Protein AF-A0A830HYT1-F1 (afdb_monomer)

Mean predicted aligned error: 11.26 Å

Structure (mmCIF, N/CA/C/O backbone):
data_AF-A0A830HYT1-F1
#
_entry.id   AF-A0A830HYT1-F1
#
loop_
_atom_site.group_PDB
_atom_site.id
_atom_site.type_symbol
_atom_site.label_atom_id
_atom_site.label_alt_id
_atom_site.label_comp_id
_atom_site.label_asym_id
_atom_site.label_entity_id
_atom_site.label_seq_id
_atom_site.pdbx_PDB_ins_code
_atom_site.Cartn_x
_atom_site.Cartn_y
_atom_site.Cartn_z
_atom_site.occupancy
_atom_site.B_iso_or_equiv
_atom_site.auth_seq_id
_atom_site.auth_comp_id
_atom_site.auth_asym_id
_atom_site.auth_atom_id
_atom_site.pdbx_PDB_model_num
ATOM 1 N N . MET A 1 1 ? 43.749 12.664 -31.677 1.00 35.75 1 MET A N 1
ATOM 2 C CA . MET A 1 1 ? 43.722 11.729 -32.821 1.00 35.75 1 MET A CA 1
ATOM 3 C C . MET A 1 1 ? 43.848 10.322 -32.248 1.00 35.75 1 MET A C 1
ATOM 5 O O . MET A 1 1 ? 44.956 9.866 -32.012 1.00 35.75 1 MET A O 1
ATOM 9 N N . LEU A 1 2 ? 42.722 9.708 -31.866 1.00 37.28 2 LEU A N 1
ATOM 10 C CA . LEU A 1 2 ? 42.690 8.354 -31.303 1.00 37.28 2 LEU A CA 1
ATOM 11 C C . LEU A 1 2 ? 42.545 7.379 -32.476 1.00 37.28 2 LEU A C 1
ATOM 13 O O . LEU A 1 2 ? 41.554 7.442 -33.201 1.00 37.28 2 LEU A O 1
ATOM 17 N N . MET A 1 3 ? 43.558 6.545 -32.701 1.00 34.53 3 MET A N 1
ATOM 18 C CA . MET A 1 3 ? 43.544 5.535 -33.756 1.00 34.53 3 MET A CA 1
ATOM 19 C C . MET A 1 3 ? 42.479 4.479 -33.446 1.00 34.53 3 MET A C 1
ATOM 21 O O . MET A 1 3 ? 42.535 3.814 -32.413 1.00 34.53 3 MET A O 1
ATOM 25 N N . MET A 1 4 ? 41.513 4.335 -34.354 1.00 43.59 4 MET A N 1
ATOM 26 C CA . MET A 1 4 ? 40.612 3.191 -34.390 1.00 43.59 4 MET A CA 1
ATOM 27 C C . MET A 1 4 ? 41.414 1.936 -34.736 1.00 43.59 4 MET A C 1
ATOM 29 O O . MET A 1 4 ? 41.868 1.776 -35.866 1.00 43.59 4 MET A O 1
ATOM 33 N N . LEU A 1 5 ? 41.568 1.036 -33.767 1.00 41.16 5 LEU A N 1
ATOM 34 C CA . LEU A 1 5 ? 41.892 -0.361 -34.029 1.00 41.16 5 LEU A CA 1
ATOM 35 C C . LEU A 1 5 ? 40.596 -1.062 -34.445 1.00 41.16 5 LEU A C 1
ATOM 37 O O . LEU A 1 5 ? 39.802 -1.487 -33.607 1.00 41.16 5 LEU A O 1
ATOM 41 N N . SER A 1 6 ? 40.373 -1.155 -35.755 1.00 49.06 6 SER A N 1
ATOM 42 C CA . SER A 1 6 ? 39.411 -2.087 -36.333 1.00 49.06 6 SER A CA 1
ATOM 43 C C . SER A 1 6 ? 39.931 -3.509 -36.123 1.00 49.06 6 SER A C 1
ATOM 45 O O . SER A 1 6 ? 40.672 -4.046 -36.947 1.00 49.06 6 SER A O 1
ATOM 47 N N . ALA A 1 7 ? 39.573 -4.119 -34.996 1.00 43.84 7 ALA A N 1
ATOM 48 C CA . ALA A 1 7 ? 39.624 -5.564 -34.864 1.00 43.84 7 ALA A CA 1
ATOM 49 C C . ALA A 1 7 ? 38.450 -6.134 -35.671 1.00 43.84 7 ALA A C 1
ATOM 51 O O . ALA A 1 7 ? 37.356 -6.340 -35.148 1.00 43.84 7 ALA A O 1
ATOM 52 N N . SER A 1 8 ? 38.671 -6.331 -36.971 1.00 44.59 8 SER A N 1
ATOM 53 C CA . SER A 1 8 ? 37.822 -7.163 -37.819 1.00 44.59 8 SER A CA 1
ATOM 54 C C . SER A 1 8 ? 37.992 -8.606 -37.348 1.00 44.59 8 SER A C 1
ATOM 56 O O . SER A 1 8 ? 38.795 -9.365 -37.882 1.00 44.59 8 SER A O 1
ATOM 58 N N . ALA A 1 9 ? 37.309 -8.973 -36.266 1.00 49.38 9 ALA A N 1
ATOM 59 C CA . ALA A 1 9 ? 37.061 -10.373 -35.993 1.00 49.38 9 ALA A CA 1
ATOM 60 C C . ALA A 1 9 ? 36.114 -10.842 -37.101 1.00 49.38 9 ALA A C 1
ATOM 62 O O . ALA A 1 9 ? 34.933 -10.496 -37.085 1.00 49.38 9 ALA A O 1
ATOM 63 N N . ASP A 1 10 ? 36.645 -11.570 -38.084 1.00 45.75 10 ASP A N 1
ATOM 64 C CA . ASP A 1 10 ? 35.859 -12.344 -39.044 1.00 45.75 10 ASP A CA 1
ATOM 65 C C . ASP A 1 10 ? 35.107 -13.438 -38.275 1.00 45.75 10 ASP A C 1
ATOM 67 O O . ASP A 1 10 ? 35.489 -14.609 -38.233 1.00 45.75 10 ASP A O 1
ATOM 71 N N . ILE A 1 11 ? 34.038 -13.036 -37.590 1.00 52.41 11 ILE A N 1
ATOM 72 C CA . ILE A 1 11 ? 33.073 -13.958 -37.027 1.00 52.41 11 ILE A CA 1
ATOM 73 C C . ILE A 1 11 ? 32.259 -14.447 -38.221 1.00 52.41 11 ILE A C 1
ATOM 75 O O . ILE A 1 11 ? 31.317 -13.790 -38.662 1.00 52.41 11 ILE A O 1
ATOM 79 N N . ASN A 1 12 ? 32.648 -15.598 -38.767 1.00 52.31 12 ASN A N 1
ATOM 80 C CA . ASN A 1 12 ? 31.855 -16.337 -39.742 1.00 52.31 12 ASN A CA 1
ATOM 81 C C . ASN A 1 12 ? 30.632 -16.940 -39.023 1.00 52.31 12 ASN A C 1
ATOM 83 O O . ASN A 1 12 ? 30.578 -18.129 -38.711 1.00 52.31 12 ASN A O 1
ATOM 87 N N . LEU A 1 13 ? 29.705 -16.057 -38.649 1.00 51.91 13 LEU A N 1
ATOM 88 C CA . LEU A 1 13 ? 28.421 -16.355 -38.034 1.00 51.91 13 LEU A CA 1
ATOM 89 C C . LEU A 1 13 ? 27.520 -16.938 -39.120 1.00 51.91 13 LEU A C 1
ATOM 91 O O . LEU A 1 13 ? 27.208 -16.268 -40.107 1.00 51.91 13 LEU A O 1
ATOM 95 N N . LYS A 1 14 ? 27.094 -18.191 -38.949 1.00 55.50 14 LYS A N 1
ATOM 96 C CA . LYS A 1 14 ? 26.102 -18.780 -39.844 1.00 55.50 14 LYS A CA 1
ATOM 97 C C . LYS A 1 14 ? 24.810 -17.948 -39.772 1.00 55.50 14 LYS A C 1
ATOM 99 O O . LYS A 1 14 ? 24.507 -17.365 -38.723 1.00 55.50 14 LYS A O 1
ATOM 104 N N . PRO A 1 15 ? 24.037 -17.848 -40.865 1.00 57.44 15 PRO A N 1
ATOM 105 C CA . PRO A 1 15 ? 22.807 -17.057 -40.880 1.00 57.44 15 PRO A CA 1
ATOM 106 C C . PRO A 1 15 ? 21.824 -17.485 -39.775 1.00 57.44 15 PRO A C 1
ATOM 108 O O . PRO A 1 15 ? 21.183 -16.616 -39.183 1.00 57.44 15 PRO A O 1
ATOM 111 N N . GLU A 1 16 ? 21.782 -18.777 -39.418 1.00 58.03 16 GLU A N 1
ATOM 112 C CA . GLU A 1 16 ? 21.009 -19.295 -38.278 1.00 58.03 16 GLU A CA 1
ATOM 113 C C . GLU A 1 16 ? 21.414 -18.705 -36.909 1.00 58.03 16 GLU A C 1
ATOM 115 O O . GLU A 1 16 ? 20.549 -18.338 -36.110 1.00 58.03 16 GLU A O 1
ATOM 120 N N . ASP A 1 17 ? 22.711 -18.527 -36.654 1.00 58.16 17 ASP A N 1
ATOM 121 C CA . ASP A 1 17 ? 23.230 -17.973 -35.398 1.00 58.16 17 ASP A CA 1
ATOM 122 C C . ASP A 1 17 ? 22.999 -16.452 -35.320 1.00 58.16 17 ASP A C 1
ATOM 124 O O . ASP A 1 17 ? 22.722 -15.891 -34.258 1.00 58.16 17 ASP A O 1
ATOM 128 N N . THR A 1 18 ? 23.039 -15.778 -36.473 1.00 60.75 18 THR A N 1
ATOM 129 C CA . THR A 1 18 ? 22.787 -14.332 -36.589 1.00 60.75 18 THR A CA 1
ATOM 130 C C . THR A 1 18 ? 21.322 -14.006 -36.294 1.00 60.75 18 THR A C 1
ATOM 132 O O . THR A 1 18 ? 21.021 -13.041 -35.590 1.00 60.75 18 THR A O 1
ATOM 135 N N . GLN A 1 19 ? 20.398 -14.845 -36.773 1.00 59.59 19 GLN A N 1
ATOM 136 C CA . GLN A 1 19 ? 18.968 -14.728 -36.485 1.00 59.59 19 GLN A CA 1
ATOM 137 C C . GLN A 1 19 ? 18.670 -14.946 -34.993 1.00 59.59 19 GLN A C 1
ATOM 139 O O . GLN A 1 19 ? 17.895 -14.188 -34.402 1.00 59.59 19 GLN A O 1
ATOM 144 N N . GLY A 1 20 ? 19.345 -15.918 -34.368 1.00 62.06 20 GLY A N 1
ATOM 145 C CA . GLY A 1 20 ? 19.300 -16.142 -32.922 1.00 62.0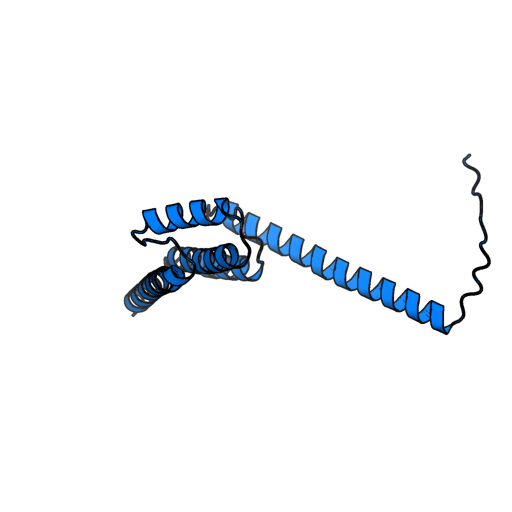6 20 GLY A CA 1
ATOM 146 C C . GLY A 1 20 ? 19.745 -14.913 -32.128 1.00 62.06 20 GLY A C 1
ATOM 147 O O . GLY A 1 20 ? 19.004 -14.431 -31.270 1.00 62.06 20 GLY A O 1
ATOM 148 N N . ILE A 1 21 ? 20.901 -14.336 -32.465 1.00 70.88 21 ILE A N 1
ATOM 149 C CA . ILE A 1 21 ? 21.443 -13.147 -31.787 1.00 70.88 21 ILE A CA 1
ATOM 150 C C . ILE A 1 21 ? 20.513 -11.935 -31.935 1.00 70.88 21 ILE A C 1
ATOM 152 O O . ILE A 1 21 ? 20.221 -11.265 -30.943 1.00 70.88 21 ILE A O 1
ATOM 156 N N . ILE A 1 22 ? 19.997 -11.671 -33.139 1.00 72.06 22 ILE A N 1
ATOM 157 C CA . ILE A 1 22 ? 19.063 -10.560 -33.379 1.00 72.06 22 ILE A CA 1
ATOM 158 C C . ILE A 1 22 ? 17.783 -10.740 -32.551 1.00 72.06 22 ILE A C 1
ATOM 160 O O . ILE A 1 22 ? 17.320 -9.783 -31.928 1.00 72.06 22 ILE A O 1
ATOM 164 N N . SER A 1 23 ? 17.236 -11.958 -32.483 1.00 69.56 23 SER A N 1
ATOM 165 C CA . SER A 1 23 ? 16.033 -12.243 -31.691 1.00 69.56 23 SER A CA 1
ATOM 166 C C . SER A 1 23 ? 16.246 -11.990 -30.193 1.00 69.56 23 SER A C 1
ATOM 168 O O . SER A 1 23 ? 15.394 -11.381 -29.542 1.00 69.56 23 SER A O 1
ATOM 170 N N . CYS A 1 24 ? 17.420 -12.351 -29.663 1.00 73.69 24 CYS A N 1
ATOM 171 C CA . CYS A 1 24 ? 17.796 -12.088 -28.277 1.00 73.69 24 CYS A CA 1
ATOM 172 C C . CYS A 1 24 ? 17.929 -10.586 -28.004 1.00 73.69 24 CYS A C 1
ATOM 174 O O . CYS A 1 24 ? 17.438 -10.104 -26.986 1.00 73.69 24 CYS A O 1
ATOM 176 N N . ILE A 1 25 ? 18.540 -9.826 -28.918 1.00 76.44 25 ILE A N 1
ATOM 177 C CA . ILE A 1 25 ? 18.673 -8.369 -28.784 1.00 76.44 25 ILE A CA 1
ATOM 178 C C . ILE A 1 25 ? 17.294 -7.699 -28.791 1.00 76.44 25 ILE A C 1
ATOM 180 O O . ILE A 1 25 ? 17.019 -6.870 -27.926 1.00 76.44 25 ILE A O 1
ATOM 184 N N . VAL A 1 26 ? 16.398 -8.081 -29.707 1.00 75.88 26 VAL A N 1
ATOM 185 C CA . VAL A 1 26 ? 15.027 -7.543 -29.756 1.00 75.88 26 VAL A CA 1
ATOM 186 C C . VAL A 1 26 ? 14.256 -7.883 -28.479 1.00 75.88 26 VAL A C 1
ATOM 188 O O . VAL A 1 26 ? 13.579 -7.014 -27.930 1.00 75.88 26 VAL A O 1
ATOM 191 N N . ALA A 1 27 ? 14.395 -9.105 -27.957 1.00 66.56 27 ALA A N 1
ATOM 192 C CA . ALA A 1 27 ? 13.780 -9.498 -26.691 1.00 66.56 27 ALA A CA 1
ATOM 193 C C . ALA A 1 27 ? 14.316 -8.671 -25.509 1.00 66.56 27 ALA A C 1
ATOM 195 O O . ALA A 1 27 ? 13.528 -8.168 -24.707 1.00 66.56 27 ALA A O 1
ATOM 196 N N . ILE A 1 28 ? 15.634 -8.460 -25.426 1.00 78.38 28 ILE A N 1
ATOM 197 C CA . ILE A 1 28 ? 16.263 -7.629 -24.388 1.00 78.38 28 ILE A CA 1
ATOM 198 C C . ILE A 1 28 ? 15.771 -6.184 -24.482 1.00 78.38 28 ILE A C 1
ATOM 200 O O . ILE A 1 28 ? 15.412 -5.598 -23.461 1.00 78.38 28 ILE A O 1
ATOM 204 N N . LEU A 1 29 ? 15.715 -5.612 -25.687 1.00 72.25 29 LEU A N 1
ATOM 205 C CA . LEU A 1 29 ? 15.223 -4.251 -25.907 1.00 72.25 29 LEU A CA 1
ATOM 206 C C . LEU A 1 29 ? 13.740 -4.121 -25.539 1.00 72.25 29 LEU A C 1
ATOM 208 O O . LEU A 1 29 ? 13.363 -3.164 -24.864 1.00 72.25 29 LEU A O 1
ATOM 212 N N . GLY A 1 30 ? 12.914 -5.103 -25.908 1.00 66.31 30 GLY A N 1
ATOM 213 C CA . GLY A 1 30 ? 11.495 -5.143 -25.557 1.00 66.31 30 GLY A CA 1
ATOM 214 C C . GLY A 1 30 ? 11.265 -5.222 -24.046 1.00 66.31 30 GLY A C 1
ATOM 215 O O . GLY A 1 30 ? 10.506 -4.426 -23.494 1.00 66.31 30 GLY A O 1
ATOM 216 N N . ILE A 1 31 ? 11.968 -6.123 -23.352 1.00 75.19 31 ILE A N 1
ATOM 217 C CA . ILE A 1 31 ? 11.895 -6.241 -21.887 1.00 75.19 31 ILE A CA 1
ATOM 218 C C . ILE A 1 31 ? 12.394 -4.951 -21.228 1.00 75.19 31 ILE A C 1
ATOM 220 O O . ILE A 1 31 ? 11.745 -4.433 -20.319 1.00 75.19 31 ILE A O 1
ATOM 224 N N . SER A 1 32 ? 13.508 -4.393 -21.711 1.00 70.81 32 SER A N 1
ATOM 225 C CA . SER A 1 32 ? 14.073 -3.142 -21.190 1.00 70.81 32 SER A CA 1
ATOM 226 C C . SER A 1 32 ? 13.086 -1.985 -21.321 1.00 70.81 32 SER A C 1
ATOM 228 O O . SER A 1 32 ? 12.911 -1.229 -20.369 1.00 70.81 32 SER A O 1
ATOM 230 N N . TYR A 1 33 ? 12.386 -1.877 -22.453 1.00 75.69 33 TYR A N 1
ATOM 231 C CA . TYR A 1 33 ? 11.360 -0.859 -22.664 1.00 75.69 33 TYR A CA 1
ATOM 232 C C . TYR A 1 33 ? 10.197 -0.992 -21.672 1.00 75.69 33 TYR A C 1
ATOM 234 O O . TYR A 1 33 ? 9.843 -0.014 -21.017 1.00 75.69 33 TYR A O 1
ATOM 242 N N . VAL A 1 34 ? 9.649 -2.200 -21.492 1.00 76.38 34 VAL A N 1
ATOM 243 C CA . VAL A 1 34 ? 8.553 -2.449 -20.536 1.00 76.38 34 VAL A CA 1
ATOM 244 C C . VAL A 1 34 ? 8.979 -2.130 -19.100 1.00 76.38 34 VAL A C 1
ATOM 246 O O . VAL A 1 34 ? 8.206 -1.553 -18.335 1.00 76.38 34 VAL A O 1
ATOM 249 N N . VAL A 1 35 ? 10.219 -2.458 -18.729 1.00 75.19 35 VAL A N 1
ATOM 250 C CA . VAL A 1 35 ? 10.765 -2.140 -17.402 1.00 75.19 35 VAL A CA 1
ATOM 251 C C . VAL A 1 35 ? 10.934 -0.631 -17.213 1.00 75.19 35 VAL A C 1
ATOM 253 O O . VAL A 1 35 ? 10.588 -0.114 -16.151 1.00 75.19 35 VAL A O 1
ATOM 256 N N . ILE A 1 36 ? 11.452 0.085 -18.215 1.00 77.56 36 ILE A N 1
ATOM 257 C CA . ILE A 1 36 ? 11.646 1.542 -18.152 1.00 77.56 36 ILE A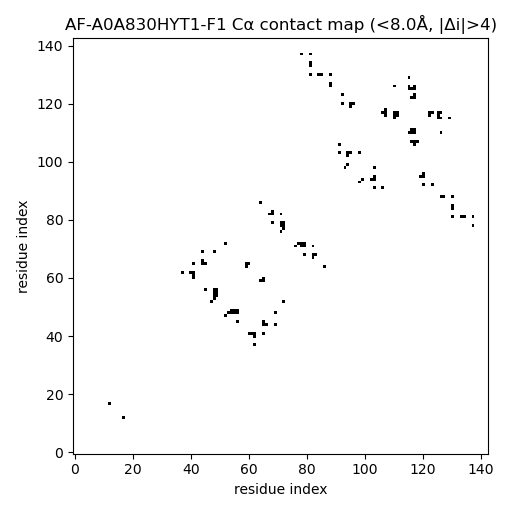 CA 1
ATOM 258 C C . ILE A 1 36 ? 10.298 2.263 -18.078 1.00 77.56 36 ILE A C 1
ATOM 260 O O . ILE A 1 36 ? 10.115 3.111 -17.205 1.00 77.56 36 ILE A O 1
ATOM 264 N N . ASP A 1 37 ? 9.342 1.906 -18.936 1.00 82.44 37 ASP A N 1
ATOM 265 C CA . ASP A 1 37 ? 8.022 2.536 -18.937 1.00 82.44 37 ASP A CA 1
ATOM 266 C C . ASP A 1 37 ? 7.248 2.223 -17.648 1.00 82.44 37 ASP A C 1
ATOM 268 O O . ASP A 1 37 ? 6.654 3.117 -17.047 1.00 82.44 37 ASP A O 1
ATOM 272 N N . GLY A 1 38 ? 7.351 0.992 -17.135 1.00 77.44 38 GLY A N 1
ATOM 273 C CA . GLY A 1 38 ? 6.797 0.626 -15.833 1.00 77.44 38 GLY A CA 1
ATOM 274 C C . GLY A 1 38 ? 7.391 1.446 -14.683 1.00 77.44 38 GLY A C 1
ATOM 275 O O . GLY A 1 38 ? 6.645 1.942 -13.839 1.00 77.44 38 GLY A O 1
ATOM 276 N N . LYS A 1 39 ? 8.717 1.643 -14.661 1.00 81.94 39 LYS A N 1
ATOM 277 C CA . LYS A 1 39 ? 9.391 2.496 -13.665 1.00 81.94 39 LYS A CA 1
ATOM 278 C C . LYS A 1 39 ? 8.952 3.954 -13.763 1.00 81.94 39 LYS A C 1
ATOM 280 O O . LYS A 1 39 ? 8.730 4.576 -12.727 1.00 81.94 39 LYS A O 1
ATOM 285 N N . ARG A 1 40 ? 8.794 4.480 -14.981 1.00 85.00 40 ARG A N 1
ATOM 286 C CA . ARG A 1 40 ? 8.301 5.842 -15.207 1.00 85.00 40 ARG A CA 1
ATOM 287 C C . ARG A 1 40 ? 6.873 6.011 -14.687 1.00 85.00 40 ARG A C 1
ATOM 289 O O . ARG A 1 40 ? 6.637 6.902 -13.884 1.00 85.00 40 ARG A O 1
ATOM 296 N N . GLN A 1 41 ? 5.961 5.106 -15.045 1.00 84.81 41 GLN A N 1
ATOM 297 C CA . GLN A 1 41 ? 4.579 5.136 -14.550 1.00 84.81 41 GLN A CA 1
ATOM 298 C C . GLN A 1 41 ? 4.506 5.024 -13.018 1.00 84.81 41 GLN A C 1
ATOM 300 O O . GLN A 1 41 ? 3.667 5.663 -12.392 1.00 84.81 41 GLN A O 1
ATOM 305 N N . ILE A 1 42 ? 5.366 4.206 -12.398 1.00 87.31 42 ILE A N 1
ATOM 306 C CA . ILE A 1 42 ? 5.454 4.119 -10.934 1.00 87.31 42 ILE A CA 1
ATOM 307 C C . ILE A 1 42 ? 5.869 5.469 -10.346 1.00 87.31 42 ILE A C 1
ATOM 309 O O . ILE A 1 42 ? 5.215 5.926 -9.415 1.00 87.31 42 ILE A O 1
ATOM 313 N N . ALA A 1 43 ? 6.918 6.099 -10.881 1.00 86.25 43 ALA A N 1
ATOM 314 C CA . ALA A 1 43 ? 7.392 7.394 -10.398 1.00 86.25 43 ALA A CA 1
ATOM 315 C C . ALA A 1 43 ? 6.314 8.481 -10.526 1.00 86.25 43 ALA A C 1
ATOM 317 O O . ALA A 1 43 ? 6.038 9.161 -9.545 1.00 86.25 43 ALA A O 1
ATOM 318 N N . GLU A 1 44 ? 5.645 8.566 -11.678 1.00 87.94 44 GLU A N 1
ATOM 319 C CA . GLU A 1 44 ? 4.561 9.527 -11.922 1.00 87.94 44 GLU A CA 1
ATOM 320 C C . GLU A 1 44 ? 3.394 9.339 -10.940 1.00 87.94 44 GLU A C 1
ATOM 322 O O . GLU A 1 44 ? 2.927 10.294 -10.326 1.00 87.94 44 GLU A O 1
ATOM 327 N N . ILE A 1 45 ? 2.934 8.100 -10.728 1.00 87.25 45 ILE A N 1
ATOM 328 C CA . ILE A 1 45 ? 1.815 7.844 -9.808 1.00 87.25 45 ILE A CA 1
ATOM 329 C C . ILE A 1 45 ? 2.222 8.100 -8.353 1.00 87.25 45 ILE A C 1
ATOM 331 O O . ILE A 1 45 ? 1.401 8.576 -7.570 1.00 87.25 45 ILE A O 1
ATOM 335 N N . LYS A 1 46 ? 3.466 7.781 -7.975 1.00 87.88 46 LYS A N 1
ATOM 336 C CA . LYS A 1 46 ? 3.977 8.081 -6.634 1.00 87.88 46 LYS A CA 1
ATOM 337 C C . LYS A 1 46 ? 4.029 9.579 -6.381 1.00 87.88 46 LYS A C 1
ATOM 339 O O . LYS A 1 46 ? 3.512 10.029 -5.366 1.00 87.88 46 LYS A O 1
ATOM 344 N N . GLU A 1 47 ? 4.580 10.330 -7.329 1.00 88.19 47 GLU A N 1
ATOM 345 C CA . GLU A 1 47 ? 4.641 11.786 -7.261 1.00 88.19 47 GLU A CA 1
ATOM 346 C C . GLU A 1 47 ? 3.240 12.383 -7.138 1.00 88.19 47 GLU A C 1
ATOM 348 O O . GLU A 1 47 ? 3.006 13.213 -6.264 1.00 88.19 47 GLU A O 1
ATOM 353 N N . GLU A 1 48 ? 2.271 11.927 -7.934 1.00 83.94 48 GLU A N 1
ATOM 354 C CA . GLU A 1 48 ? 0.890 12.392 -7.807 1.00 83.94 48 GLU A CA 1
ATOM 355 C C . GLU A 1 48 ? 0.274 12.058 -6.438 1.00 83.94 48 GLU A C 1
ATOM 357 O O . GLU A 1 48 ? -0.397 12.901 -5.846 1.00 83.94 48 GLU A O 1
ATOM 362 N N . LEU A 1 49 ? 0.488 10.848 -5.914 1.00 85.31 49 LEU A N 1
ATOM 363 C CA . LEU A 1 49 ? -0.024 10.446 -4.599 1.00 85.31 49 LEU A CA 1
ATOM 364 C C . LEU A 1 49 ? 0.576 11.280 -3.457 1.00 85.31 49 LEU A C 1
ATOM 366 O O . LEU A 1 49 ? -0.155 11.716 -2.564 1.00 85.31 49 LEU A O 1
ATOM 370 N N . GLU A 1 50 ? 1.874 11.558 -3.519 1.00 89.19 50 GLU A N 1
ATOM 371 C CA . GLU A 1 50 ? 2.595 12.341 -2.513 1.00 89.19 50 GLU A CA 1
ATOM 372 C C . GLU A 1 50 ? 2.251 13.831 -2.596 1.00 89.19 50 GLU A C 1
ATOM 374 O O . GLU A 1 50 ? 1.943 14.455 -1.583 1.00 89.19 50 GLU A O 1
ATOM 379 N N . THR A 1 51 ? 2.249 14.410 -3.798 1.00 86.06 51 THR A N 1
ATOM 380 C CA . THR A 1 51 ? 2.075 15.859 -3.991 1.00 86.06 51 THR A CA 1
ATOM 381 C C . THR A 1 51 ? 0.617 16.299 -3.941 1.00 86.06 51 THR A C 1
ATOM 383 O O . THR A 1 51 ? 0.307 17.327 -3.341 1.00 86.06 51 THR A O 1
ATOM 386 N N . LYS A 1 52 ? -0.295 15.540 -4.559 1.00 84.25 52 LYS A N 1
ATOM 387 C CA . LYS A 1 52 ? -1.707 15.926 -4.687 1.00 84.25 52 LYS A CA 1
ATOM 388 C C . LYS A 1 52 ? -2.544 15.478 -3.497 1.00 84.25 52 LYS A C 1
ATOM 390 O O . LYS A 1 52 ? -3.487 16.173 -3.127 1.00 84.25 52 LYS A O 1
ATOM 395 N N . TYR A 1 53 ? -2.214 14.327 -2.915 1.00 81.25 53 TYR A N 1
ATOM 396 C CA . TYR A 1 53 ? -3.014 13.715 -1.853 1.00 81.25 53 TYR A CA 1
ATOM 397 C C . TYR A 1 53 ? -2.277 13.610 -0.511 1.00 81.25 53 TYR A C 1
ATOM 399 O O . TYR A 1 53 ? -2.884 13.195 0.475 1.00 81.25 53 TYR A O 1
ATOM 407 N N . GLY A 1 54 ? -0.998 14.003 -0.447 1.00 79.75 54 GLY A N 1
ATOM 408 C CA . GLY A 1 54 ? -0.210 13.978 0.788 1.00 79.75 54 GLY A CA 1
ATOM 409 C C . GLY A 1 54 ? 0.044 12.568 1.328 1.00 79.75 54 GLY A C 1
ATOM 410 O O . GLY A 1 54 ? 0.285 12.409 2.524 1.00 79.75 54 GLY A O 1
ATOM 411 N N . PHE A 1 55 ? -0.065 11.539 0.482 1.00 83.69 55 PHE A N 1
ATOM 412 C CA . PHE A 1 55 ? 0.071 10.144 0.887 1.00 83.69 55 PHE A CA 1
ATOM 413 C C . PHE A 1 55 ? 1.506 9.650 0.690 1.00 83.69 55 PHE A C 1
ATOM 415 O O . PHE A 1 55 ? 2.020 9.682 -0.424 1.00 83.69 55 PHE A O 1
ATOM 422 N N . ASP A 1 56 ? 2.127 9.141 1.758 1.00 83.50 56 ASP A N 1
ATOM 423 C CA . ASP A 1 56 ? 3.467 8.552 1.690 1.00 83.50 56 ASP A CA 1
ATOM 424 C C . ASP A 1 56 ? 3.434 7.197 0.962 1.00 83.50 56 ASP A C 1
ATOM 426 O O . ASP A 1 56 ? 2.879 6.210 1.457 1.00 83.50 56 ASP A O 1
ATOM 430 N N . THR A 1 57 ? 4.053 7.134 -0.220 1.00 82.12 57 THR A N 1
ATOM 431 C CA . THR A 1 57 ? 4.108 5.912 -1.036 1.00 82.12 57 THR A CA 1
ATOM 432 C C . THR A 1 57 ? 5.315 5.025 -0.740 1.00 82.12 57 THR A C 1
ATOM 434 O O . THR A 1 57 ? 5.563 4.035 -1.448 1.00 82.12 57 THR A O 1
ATOM 437 N N . LYS A 1 58 ? 6.086 5.340 0.308 1.00 80.88 58 LYS A N 1
ATOM 438 C CA . LYS A 1 58 ? 7.315 4.629 0.657 1.00 80.88 58 LYS A CA 1
ATOM 439 C C . LYS A 1 58 ? 7.096 3.116 0.785 1.00 80.88 58 LYS A C 1
ATOM 441 O O . LYS A 1 58 ? 6.2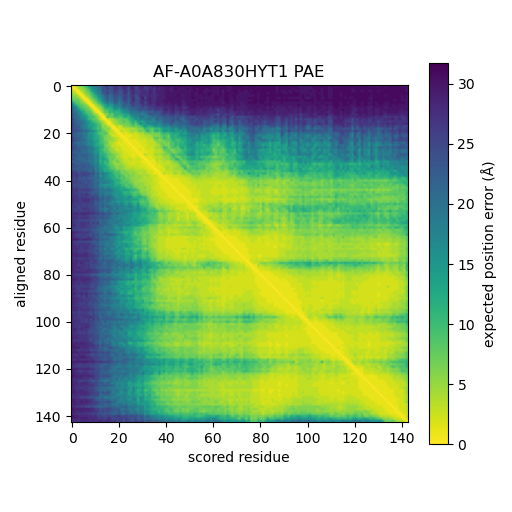81 2.602 1.555 1.00 80.88 58 LYS A O 1
ATOM 446 N N . GLY A 1 59 ? 7.871 2.375 -0.007 1.00 74.00 59 GLY A N 1
ATOM 447 C CA . GLY A 1 59 ? 7.843 0.912 -0.066 1.00 74.00 59 GLY A CA 1
ATOM 448 C C . GLY A 1 59 ? 6.670 0.303 -0.849 1.00 74.00 59 GLY A C 1
ATOM 449 O O . GLY A 1 59 ? 6.454 -0.907 -0.750 1.00 74.00 59 GLY A O 1
ATOM 450 N N . ILE A 1 60 ? 5.903 1.097 -1.608 1.00 82.31 60 ILE A N 1
ATOM 451 C CA . ILE A 1 60 ? 4.884 0.602 -2.544 1.00 82.31 60 ILE A CA 1
ATOM 452 C C . ILE A 1 60 ? 5.433 0.683 -3.972 1.00 82.31 60 ILE A C 1
ATOM 454 O O . ILE A 1 60 ? 5.277 1.689 -4.651 1.00 82.31 60 ILE A O 1
ATOM 458 N N . ASP A 1 61 ? 6.059 -0.390 -4.459 1.00 81.94 61 ASP A N 1
ATOM 459 C CA . ASP A 1 61 ? 6.655 -0.421 -5.812 1.00 81.94 61 ASP A CA 1
ATOM 460 C C . ASP A 1 61 ? 5.810 -1.183 -6.840 1.00 81.94 61 ASP A C 1
ATOM 462 O O . ASP A 1 61 ? 6.128 -1.246 -8.027 1.00 81.94 61 ASP A O 1
ATOM 466 N N . ARG A 1 62 ? 4.689 -1.766 -6.407 1.00 82.94 62 ARG A N 1
ATOM 467 C CA . ARG A 1 62 ? 3.792 -2.497 -7.300 1.00 82.94 62 ARG A CA 1
ATOM 468 C C . ARG A 1 62 ? 2.845 -1.525 -7.997 1.00 82.94 62 ARG A C 1
ATOM 470 O O . ARG A 1 62 ? 1.914 -1.012 -7.378 1.00 82.94 62 ARG A O 1
ATOM 477 N N . ILE A 1 63 ? 3.023 -1.354 -9.308 1.00 83.38 63 ILE A N 1
ATOM 478 C CA . ILE A 1 63 ? 2.208 -0.447 -10.135 1.00 83.38 63 ILE A CA 1
ATOM 479 C C . ILE A 1 63 ? 0.696 -0.679 -9.991 1.00 83.38 63 ILE A C 1
ATOM 481 O O . ILE A 1 63 ? -0.073 0.276 -9.959 1.00 83.38 63 ILE A O 1
ATOM 485 N N . GLY A 1 64 ? 0.258 -1.936 -9.852 1.00 79.31 64 GLY A N 1
ATOM 486 C CA . GLY A 1 64 ? -1.155 -2.265 -9.642 1.00 79.31 64 GLY A CA 1
ATOM 487 C C . GLY A 1 64 ? -1.712 -1.689 -8.337 1.00 79.31 64 GLY A C 1
ATOM 488 O O . GLY A 1 64 ? -2.807 -1.135 -8.338 1.00 79.31 64 GLY A O 1
ATOM 489 N N . SER A 1 65 ? -0.935 -1.752 -7.250 1.00 86.31 65 SER A N 1
ATOM 490 C CA . SER A 1 65 ? -1.309 -1.170 -5.957 1.00 86.31 65 SER A CA 1
ATOM 491 C C . SER A 1 65 ? -1.355 0.356 -6.026 1.00 86.31 65 SER A C 1
ATOM 493 O O . SER A 1 65 ? -2.291 0.957 -5.514 1.00 86.31 65 SER A O 1
ATOM 495 N N . LEU A 1 66 ? -0.398 0.979 -6.719 1.00 87.62 66 LEU A N 1
ATOM 496 C CA . LEU A 1 66 ? -0.360 2.432 -6.910 1.00 87.62 66 LEU A CA 1
ATOM 497 C C . LEU A 1 66 ? -1.543 2.940 -7.745 1.00 87.62 66 LEU A C 1
ATOM 499 O O . LEU A 1 66 ? -2.204 3.895 -7.351 1.00 87.62 66 LEU A O 1
ATOM 503 N N . LYS A 1 67 ? -1.867 2.272 -8.861 1.00 86.62 67 LYS A N 1
ATOM 504 C CA . LYS A 1 67 ? -3.043 2.608 -9.686 1.00 86.62 67 LYS A CA 1
ATOM 505 C C . LYS A 1 67 ? -4.349 2.437 -8.913 1.00 86.62 67 LYS A C 1
ATOM 507 O O . LYS A 1 67 ? -5.251 3.258 -9.058 1.00 86.62 67 LYS A O 1
ATOM 512 N N . PHE A 1 68 ? -4.450 1.386 -8.097 1.00 87.06 68 PHE A N 1
ATOM 513 C CA . PHE A 1 68 ? -5.604 1.178 -7.227 1.00 87.06 68 PHE A CA 1
ATOM 514 C C . PHE A 1 68 ? -5.746 2.314 -6.208 1.00 87.06 68 PHE A C 1
ATOM 516 O O . PHE A 1 68 ? -6.811 2.914 -6.137 1.00 87.06 68 PHE A O 1
ATOM 523 N N . LEU A 1 69 ? -4.671 2.674 -5.498 1.00 88.25 69 LEU A N 1
ATOM 524 C CA . LEU A 1 69 ? -4.689 3.785 -4.543 1.00 88.25 69 LEU A CA 1
ATOM 525 C C . LEU A 1 69 ? -5.054 5.104 -5.217 1.00 88.25 69 LEU A C 1
ATOM 527 O O . LEU A 1 69 ? -5.979 5.764 -4.759 1.00 88.25 69 LEU A O 1
ATOM 531 N N . LYS A 1 70 ? -4.408 5.448 -6.336 1.00 85.81 70 LYS A N 1
ATOM 532 C CA . LYS A 1 70 ? -4.721 6.663 -7.101 1.00 85.81 70 LYS A CA 1
ATOM 533 C C . LYS A 1 70 ? -6.212 6.757 -7.417 1.00 85.81 70 LYS A C 1
ATOM 535 O O . LYS A 1 70 ? -6.818 7.788 -7.153 1.00 85.81 70 LYS A O 1
ATOM 540 N N . LYS A 1 71 ? -6.815 5.670 -7.905 1.00 88.25 71 LYS A N 1
ATOM 541 C CA . LYS A 1 71 ? -8.247 5.631 -8.223 1.00 88.25 71 LYS A CA 1
ATOM 542 C C . LYS A 1 71 ? -9.133 5.883 -7.000 1.00 88.25 71 LYS A C 1
ATOM 544 O O . LYS A 1 71 ? -10.166 6.525 -7.137 1.00 88.25 71 LYS A O 1
ATOM 549 N N . GLU A 1 72 ? -8.783 5.354 -5.831 1.00 88.31 72 GLU A N 1
ATOM 550 C CA . GLU A 1 72 ? -9.576 5.556 -4.609 1.00 88.31 72 GLU A CA 1
ATOM 551 C C . GLU A 1 72 ? -9.370 6.968 -4.030 1.00 88.31 72 GLU A C 1
ATOM 553 O O . GLU A 1 72 ? -10.344 7.627 -3.679 1.00 88.31 72 GLU A O 1
ATOM 558 N N . PHE A 1 73 ? -8.144 7.501 -4.058 1.00 87.62 73 PHE A N 1
ATOM 559 C CA . PHE A 1 73 ? -7.862 8.901 -3.710 1.00 87.62 73 PHE A CA 1
ATOM 560 C C . PHE A 1 73 ? -8.574 9.899 -4.641 1.00 87.62 73 PHE A C 1
ATOM 562 O O . PHE A 1 73 ? -9.083 10.918 -4.181 1.00 87.62 73 PHE A O 1
ATOM 569 N N . GLU A 1 74 ? -8.677 9.595 -5.937 1.00 87.75 74 GLU A N 1
ATOM 570 C CA . GLU A 1 74 ? -9.410 10.412 -6.915 1.00 87.75 74 GLU A CA 1
ATOM 571 C C . GLU A 1 74 ? -10.921 10.468 -6.657 1.00 87.75 74 GLU A C 1
ATOM 573 O O . GLU A 1 74 ? -11.559 11.452 -7.031 1.00 87.75 74 GLU A O 1
ATOM 578 N N . LYS A 1 75 ? -11.508 9.447 -6.021 1.00 84.81 75 LYS A N 1
ATOM 579 C CA . LYS A 1 75 ? -12.938 9.457 -5.675 1.00 84.81 75 LYS A CA 1
ATOM 580 C C . LYS A 1 75 ? -13.260 10.446 -4.559 1.00 84.81 75 LYS A C 1
ATOM 582 O O . LYS A 1 75 ? -14.372 10.964 -4.537 1.00 84.81 75 LYS A O 1
ATOM 587 N N . GLY A 1 76 ? -12.325 10.673 -3.632 1.00 79.69 76 GLY A N 1
ATOM 588 C CA . GLY A 1 76 ? -12.497 11.603 -2.510 1.00 79.69 76 GLY A CA 1
ATOM 589 C C . GLY A 1 76 ? -13.658 11.266 -1.564 1.00 79.69 76 GLY A C 1
ATOM 590 O O . GLY A 1 76 ? -14.137 12.144 -0.852 1.00 79.69 76 GLY A O 1
ATOM 591 N N . ASP A 1 77 ? -14.138 10.019 -1.561 1.00 81.69 77 ASP A N 1
ATOM 592 C CA . ASP A 1 77 ? -15.311 9.558 -0.802 1.00 81.69 77 ASP A CA 1
ATOM 593 C C . ASP A 1 77 ? -14.942 8.875 0.531 1.00 81.69 77 ASP A C 1
ATOM 595 O O . ASP A 1 77 ? -15.764 8.175 1.128 1.00 81.69 77 ASP A O 1
ATOM 599 N N . GLY A 1 78 ? -13.697 9.028 0.993 1.00 79.81 78 GLY A N 1
ATOM 600 C CA . GLY A 1 78 ? -13.181 8.369 2.194 1.00 79.81 78 GLY A CA 1
ATOM 601 C C . GLY A 1 78 ? -12.733 6.920 1.964 1.00 79.81 78 GLY A C 1
ATOM 602 O O . GLY A 1 78 ? -12.327 6.241 2.913 1.00 79.81 78 GLY A O 1
ATOM 603 N N . SER A 1 79 ? -12.822 6.412 0.726 1.00 84.12 79 SER A N 1
ATOM 604 C CA . SER A 1 79 ? -12.383 5.060 0.362 1.00 84.12 79 SER A CA 1
ATOM 605 C C . SER A 1 79 ? -10.887 4.840 0.415 1.00 84.12 79 SER A C 1
ATOM 607 O O . SER A 1 79 ? -10.449 3.702 0.600 1.00 84.12 79 SER A O 1
ATOM 609 N N . GLU A 1 80 ? -10.111 5.912 0.322 1.00 84.81 80 GLU A N 1
ATOM 610 C CA . GLU A 1 80 ? -8.662 5.871 0.306 1.00 84.81 80 GLU A CA 1
ATOM 611 C C . GLU A 1 80 ? -8.100 5.190 1.557 1.00 84.81 80 GLU A C 1
ATOM 613 O O . GLU A 1 80 ? -7.171 4.392 1.461 1.00 84.81 80 GLU A O 1
ATOM 618 N N . LYS A 1 81 ? -8.725 5.392 2.724 1.00 86.31 81 LYS A N 1
ATOM 619 C CA . LYS A 1 81 ? -8.286 4.768 3.981 1.00 86.31 81 LYS A CA 1
ATOM 620 C C . LYS A 1 81 ? -8.400 3.249 3.927 1.00 86.31 81 LYS A C 1
ATOM 622 O O . LYS A 1 81 ? -7.456 2.547 4.272 1.00 86.31 81 LYS A O 1
ATOM 627 N N . VAL A 1 82 ? -9.531 2.732 3.449 1.00 87.56 82 VAL A N 1
ATOM 628 C CA . VAL A 1 82 ? -9.735 1.281 3.308 1.00 87.56 82 VAL A CA 1
ATOM 629 C C . VAL A 1 82 ? -8.824 0.719 2.218 1.00 87.56 82 VAL A C 1
ATOM 631 O O . VAL A 1 82 ? -8.256 -0.359 2.382 1.00 87.56 82 VAL A O 1
ATOM 634 N N . ALA A 1 83 ? -8.623 1.467 1.132 1.00 86.62 83 ALA A N 1
ATOM 635 C CA . ALA A 1 83 ? -7.730 1.083 0.048 1.00 86.62 83 ALA A CA 1
ATOM 636 C C . ALA A 1 83 ? -6.271 0.936 0.514 1.00 86.62 83 ALA A C 1
ATOM 638 O O . ALA A 1 83 ? -5.602 -0.033 0.145 1.00 86.62 83 ALA A O 1
ATOM 639 N N . VAL A 1 84 ? -5.795 1.851 1.365 1.00 89.62 84 VAL A N 1
ATOM 640 C CA . VAL A 1 84 ? -4.468 1.779 1.995 1.00 89.62 84 VAL A CA 1
ATOM 641 C C . VAL A 1 84 ? -4.334 0.516 2.841 1.00 89.62 84 VAL A C 1
ATOM 643 O O . VAL A 1 84 ? -3.366 -0.226 2.676 1.00 89.62 84 VAL A O 1
ATOM 646 N N . GLU A 1 85 ? -5.325 0.210 3.680 1.00 91.25 85 GLU A N 1
ATOM 647 C CA . GLU A 1 85 ? -5.316 -1.000 4.514 1.00 91.25 85 GLU A CA 1
ATOM 648 C C . GLU A 1 85 ? -5.341 -2.287 3.667 1.00 91.25 85 GLU A C 1
ATOM 650 O O . GLU A 1 85 ? -4.644 -3.253 3.977 1.00 91.25 85 GLU A O 1
ATOM 655 N N . MET A 1 86 ? -6.061 -2.298 2.539 1.00 89.62 86 MET A N 1
ATOM 656 C CA . MET A 1 86 ? -6.035 -3.415 1.583 1.00 89.62 86 MET A CA 1
ATOM 657 C C . MET A 1 86 ? -4.651 -3.615 0.955 1.00 89.62 86 MET A C 1
ATOM 659 O O . MET A 1 86 ? -4.173 -4.749 0.854 1.00 89.62 86 MET A O 1
ATOM 663 N N . VAL A 1 87 ? -3.988 -2.529 0.548 1.00 90.69 87 VAL A N 1
ATOM 664 C CA . VAL A 1 87 ? -2.630 -2.598 -0.009 1.00 90.69 87 VAL A CA 1
ATOM 665 C C . VAL A 1 87 ? -1.635 -3.068 1.046 1.00 90.69 87 VAL A C 1
ATOM 667 O O . VAL A 1 87 ? -0.812 -3.938 0.761 1.00 90.69 87 VAL A O 1
ATOM 670 N N . ASN A 1 88 ? -1.729 -2.558 2.271 1.00 90.50 88 ASN A N 1
ATOM 671 C CA . ASN A 1 88 ? -0.853 -2.961 3.365 1.00 90.50 88 ASN A CA 1
ATOM 672 C C . ASN A 1 88 ? -1.104 -4.403 3.816 1.00 90.50 88 ASN A C 1
ATOM 674 O O . ASN A 1 88 ? -0.146 -5.107 4.121 1.00 90.50 88 ASN A O 1
ATOM 678 N N . CYS A 1 89 ? -2.337 -4.909 3.741 1.00 90.81 89 CYS A N 1
ATOM 679 C CA . CYS A 1 89 ? -2.624 -6.332 3.935 1.00 90.81 89 CYS A CA 1
ATOM 680 C C . CYS A 1 89 ? -1.911 -7.200 2.890 1.00 90.81 89 CYS A C 1
ATOM 682 O O . CYS A 1 89 ? -1.255 -8.174 3.252 1.00 90.81 89 CYS A O 1
ATOM 684 N N . ALA A 1 90 ? -1.9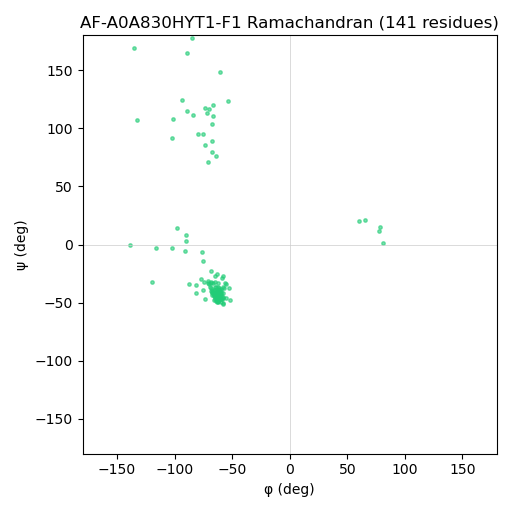75 -6.831 1.607 1.00 88.81 90 ALA A N 1
ATOM 685 C CA . ALA A 1 90 ? -1.279 -7.565 0.547 1.00 88.81 90 ALA A CA 1
ATOM 686 C C . ALA A 1 90 ? 0.253 -7.505 0.701 1.00 88.81 90 ALA A C 1
ATOM 688 O O . ALA A 1 90 ? 0.946 -8.490 0.448 1.00 88.81 90 ALA A O 1
ATOM 689 N N . AR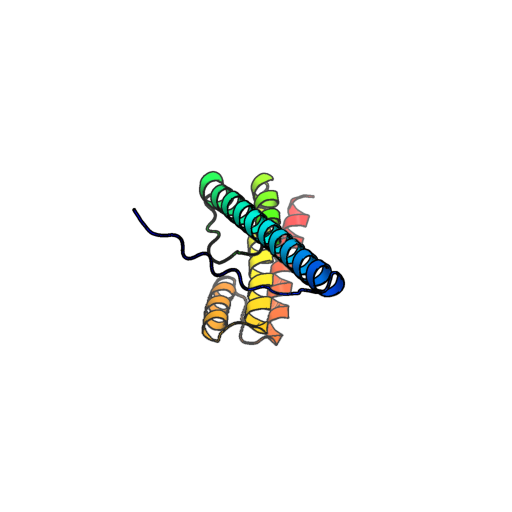G A 1 91 ? 0.792 -6.363 1.147 1.00 87.56 91 ARG A N 1
ATOM 690 C CA . ARG A 1 91 ? 2.224 -6.211 1.454 1.00 87.56 91 ARG A CA 1
ATOM 691 C C . ARG A 1 91 ? 2.638 -7.035 2.666 1.00 87.56 91 ARG A C 1
ATOM 693 O O . ARG A 1 91 ? 3.702 -7.639 2.637 1.00 87.56 91 ARG A O 1
ATOM 700 N N . THR A 1 92 ? 1.789 -7.101 3.688 1.00 89.69 92 THR A N 1
ATOM 701 C CA . THR A 1 92 ? 2.014 -7.954 4.858 1.00 89.69 92 THR A CA 1
ATOM 702 C C . THR A 1 92 ? 2.056 -9.417 4.437 1.00 89.69 92 THR A C 1
ATOM 704 O O . THR A 1 92 ? 2.993 -10.120 4.783 1.00 89.69 92 THR A O 1
ATOM 707 N N . GLU A 1 93 ? 1.103 -9.871 3.618 1.00 88.94 93 GLU A N 1
ATOM 708 C CA . GLU A 1 93 ? 1.088 -11.240 3.089 1.00 88.94 93 GLU A CA 1
ATOM 709 C C . GLU A 1 93 ? 2.368 -11.563 2.303 1.00 88.94 93 GLU A C 1
ATOM 711 O O . GLU A 1 93 ? 2.968 -12.621 2.489 1.00 88.94 93 GLU A O 1
ATOM 716 N N . GLN A 1 94 ? 2.840 -10.620 1.485 1.00 86.88 94 GLN A N 1
ATOM 717 C CA . GLN A 1 94 ? 4.100 -10.766 0.763 1.00 86.88 94 GLN A CA 1
ATOM 718 C C . GLN A 1 94 ? 5.316 -10.806 1.702 1.00 86.88 94 GLN A C 1
ATOM 720 O O . GLN A 1 94 ? 6.189 -11.654 1.523 1.00 86.88 94 GLN A O 1
ATOM 725 N N . ALA A 1 95 ? 5.373 -9.926 2.703 1.00 86.94 95 ALA A N 1
ATOM 726 C CA . ALA A 1 95 ? 6.444 -9.895 3.696 1.00 86.94 95 ALA A CA 1
ATOM 727 C C . ALA A 1 95 ? 6.461 -11.161 4.565 1.00 86.94 95 ALA A C 1
ATOM 729 O O . ALA A 1 95 ? 7.523 -11.642 4.936 1.00 86.94 95 ALA A O 1
ATOM 730 N N . MET A 1 96 ? 5.305 -11.760 4.831 1.00 84.62 96 MET A N 1
ATOM 731 C CA . MET A 1 96 ? 5.229 -13.040 5.532 1.00 84.62 96 MET A CA 1
ATOM 732 C C . MET A 1 96 ? 5.715 -14.218 4.695 1.00 84.62 96 MET A C 1
ATOM 734 O O . MET A 1 96 ? 6.256 -15.172 5.246 1.00 84.62 96 MET A O 1
ATOM 738 N N . ALA A 1 97 ? 5.509 -14.168 3.379 1.00 84.44 97 ALA A N 1
ATOM 739 C CA . ALA A 1 97 ? 5.938 -15.227 2.474 1.00 84.44 97 ALA A CA 1
ATOM 740 C C . ALA A 1 97 ? 7.428 -15.130 2.103 1.00 84.44 97 ALA A C 1
ATOM 742 O O . ALA A 1 97 ? 8.076 -16.159 1.924 1.00 84.44 97 ALA A O 1
ATOM 743 N N . PHE A 1 98 ? 7.968 -13.913 1.969 1.00 84.38 98 PHE A N 1
ATOM 744 C CA . PHE A 1 98 ? 9.296 -13.678 1.380 1.00 84.38 98 PHE A CA 1
ATOM 745 C C . PHE A 1 98 ? 10.145 -12.618 2.098 1.00 84.38 98 PHE A C 1
ATOM 747 O O . PHE A 1 98 ? 11.247 -12.316 1.643 1.00 84.38 98 PHE A O 1
ATOM 754 N N . GLY A 1 99 ? 9.631 -12.002 3.159 1.00 81.25 99 GLY A N 1
ATOM 755 C CA . GLY A 1 99 ? 10.295 -10.910 3.864 1.00 81.25 99 GLY A CA 1
ATOM 756 C C . GLY A 1 99 ? 11.290 -11.375 4.921 1.00 81.25 99 GLY A C 1
ATOM 757 O O . GLY A 1 99 ? 11.478 -12.562 5.189 1.00 81.25 99 GLY A O 1
ATOM 758 N N . THR A 1 100 ? 11.943 -10.394 5.531 1.00 84.69 100 THR A N 1
ATOM 759 C CA . THR A 1 100 ? 12.895 -10.586 6.625 1.00 84.69 100 THR A CA 1
ATOM 760 C C . THR A 1 100 ? 12.196 -10.560 7.984 1.00 84.69 100 THR A C 1
ATOM 762 O O . THR A 1 100 ? 11.082 -10.059 8.128 1.00 84.69 100 THR A O 1
ATOM 765 N N . THR A 1 101 ? 12.877 -11.029 9.033 1.00 84.75 101 THR A N 1
ATOM 766 C CA . THR A 1 101 ? 12.374 -10.926 10.414 1.00 84.75 101 THR A CA 1
ATOM 767 C C . THR A 1 101 ? 12.048 -9.483 10.813 1.00 84.75 101 THR A C 1
ATOM 769 O O . THR A 1 101 ? 11.090 -9.262 11.549 1.00 84.75 101 THR A O 1
ATOM 772 N N . LEU A 1 102 ? 12.809 -8.500 10.317 1.00 86.50 102 LEU A N 1
ATOM 773 C CA . LEU A 1 102 ? 12.547 -7.082 10.578 1.00 86.50 102 LEU A CA 1
ATOM 774 C C . LEU A 1 102 ? 11.229 -6.628 9.945 1.00 86.50 102 LEU A C 1
ATOM 776 O O . LEU A 1 102 ? 10.446 -5.963 10.617 1.00 86.50 102 LEU A O 1
ATOM 780 N N . ASP A 1 103 ? 10.939 -7.058 8.714 1.00 84.81 103 ASP A N 1
ATOM 781 C CA . ASP A 1 103 ? 9.669 -6.742 8.048 1.00 84.81 103 ASP A CA 1
ATOM 782 C C . ASP A 1 103 ? 8.476 -7.280 8.849 1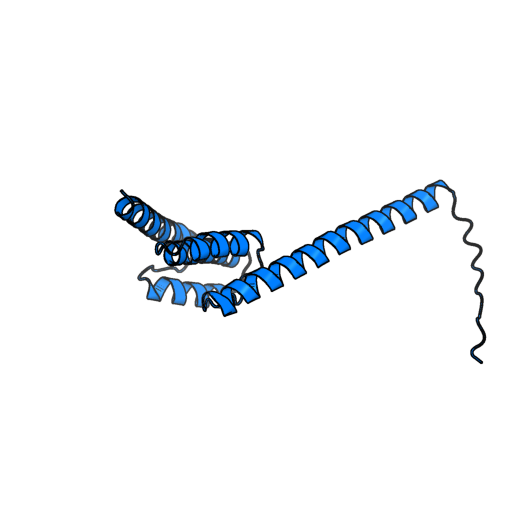.00 84.81 103 ASP A C 1
ATOM 784 O O . ASP A 1 103 ? 7.466 -6.597 9.010 1.00 84.81 103 ASP A O 1
ATOM 788 N N . ILE A 1 104 ? 8.605 -8.487 9.411 1.00 85.06 104 ILE A N 1
ATOM 789 C CA . ILE A 1 104 ? 7.566 -9.098 10.253 1.00 85.06 104 ILE A CA 1
ATOM 790 C C . ILE A 1 104 ? 7.332 -8.273 11.526 1.00 85.06 104 ILE A C 1
ATOM 792 O O . ILE A 1 104 ? 6.183 -8.099 11.933 1.00 85.06 104 ILE A O 1
ATOM 796 N N . VAL A 1 105 ? 8.391 -7.747 12.151 1.00 88.88 105 VAL A N 1
ATOM 797 C CA . VAL A 1 105 ? 8.276 -6.871 13.331 1.00 88.88 105 VAL A CA 1
ATOM 798 C C . VAL A 1 105 ? 7.575 -5.563 12.967 1.00 88.88 105 VAL A C 1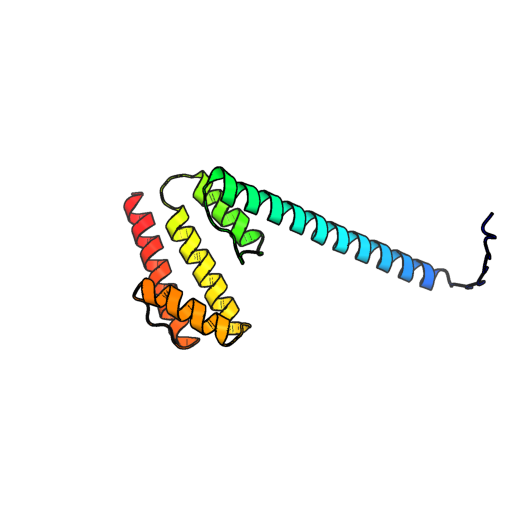
ATOM 800 O O . VAL A 1 105 ? 6.617 -5.193 13.640 1.00 88.88 105 VAL A O 1
ATOM 803 N N . THR A 1 106 ? 7.967 -4.918 11.864 1.00 89.56 106 THR A N 1
ATOM 804 C CA . THR A 1 106 ? 7.316 -3.690 11.382 1.00 89.56 106 THR A CA 1
ATOM 805 C C . THR A 1 106 ? 5.825 -3.907 11.124 1.00 89.56 106 THR A C 1
ATOM 807 O O . THR A 1 106 ? 4.995 -3.110 11.557 1.00 89.56 106 THR A O 1
ATOM 810 N N . TRP A 1 107 ? 5.451 -5.008 10.466 1.00 91.06 107 TRP A N 1
ATOM 811 C CA . TRP A 1 107 ? 4.040 -5.308 10.222 1.00 91.06 107 TRP A CA 1
ATOM 812 C C . TRP A 1 107 ? 3.284 -5.690 11.495 1.00 91.06 107 TRP A C 1
ATOM 814 O O . TRP A 1 107 ? 2.113 -5.342 11.632 1.00 91.06 107 TRP A O 1
ATOM 824 N N . ARG A 1 108 ? 3.932 -6.359 12.453 1.00 90.12 108 ARG A N 1
ATOM 825 C CA . ARG A 1 108 ? 3.344 -6.640 13.769 1.00 90.12 108 ARG A CA 1
ATOM 826 C C . ARG A 1 108 ? 3.011 -5.361 14.524 1.00 90.12 108 ARG A C 1
ATOM 828 O O . ARG A 1 108 ? 1.924 -5.276 15.083 1.00 90.12 108 ARG A O 1
ATOM 835 N N . GLU A 1 109 ? 3.910 -4.385 14.529 1.00 91.38 109 GLU A N 1
ATOM 836 C CA . GLU A 1 109 ? 3.661 -3.076 15.140 1.00 91.38 109 GLU A CA 1
ATOM 837 C C . GLU A 1 109 ? 2.525 -2.348 14.413 1.00 91.38 109 GLU A C 1
ATOM 839 O O . GLU A 1 109 ? 1.544 -1.954 15.043 1.00 91.38 109 GLU A O 1
ATOM 844 N N . TYR A 1 110 ? 2.584 -2.292 13.078 1.00 92.00 110 TYR A N 1
ATOM 845 C CA . TYR A 1 110 ? 1.568 -1.655 12.237 1.00 92.00 110 TYR A CA 1
ATOM 846 C C . TYR A 1 110 ? 0.148 -2.203 12.472 1.00 92.00 110 TYR A C 1
ATOM 848 O O . TYR A 1 110 ? -0.813 -1.438 12.608 1.00 92.00 110 TYR A O 1
ATOM 856 N N . TRP A 1 111 ? -0.011 -3.528 12.530 1.00 92.69 111 TRP A N 1
ATOM 857 C CA . TRP A 1 111 ? -1.302 -4.166 12.812 1.00 92.69 111 TRP A CA 1
ATOM 858 C C . TRP A 1 111 ? -1.670 -4.110 14.298 1.00 92.69 111 TRP A C 1
ATOM 860 O O . TRP A 1 111 ? -2.852 -4.000 14.631 1.00 92.69 111 TRP A O 1
ATOM 870 N N . GLY A 1 112 ? -0.675 -4.097 15.185 1.00 91.75 112 GLY A N 1
ATOM 871 C CA . GLY A 1 112 ? -0.853 -3.914 16.622 1.00 91.75 112 GLY A CA 1
ATOM 872 C C . GLY A 1 112 ? -1.487 -2.568 16.974 1.00 91.75 112 GLY A C 1
ATOM 873 O O . GLY A 1 112 ? -2.432 -2.537 17.759 1.00 91.75 112 GLY A O 1
ATOM 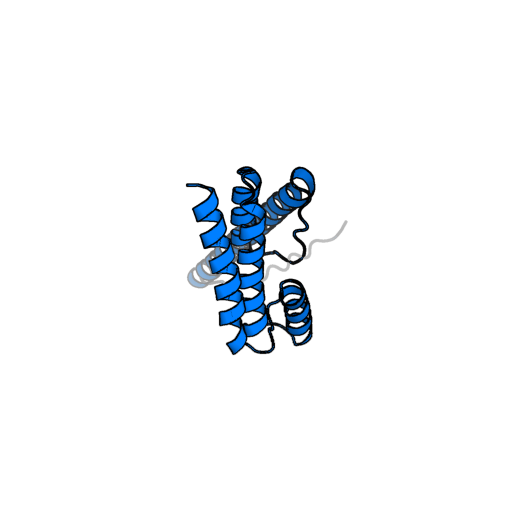874 N N . GLU A 1 113 ? -1.068 -1.477 16.325 1.00 92.88 113 GLU A N 1
ATOM 875 C CA . GLU A 1 113 ? -1.687 -0.144 16.464 1.00 92.88 113 GLU A CA 1
ATOM 876 C C . GLU A 1 113 ? -3.180 -0.136 16.100 1.00 92.88 113 GLU A C 1
ATOM 878 O O . GLU A 1 113 ? -3.962 0.658 16.621 1.00 92.88 113 GLU A O 1
ATOM 883 N N . ARG A 1 114 ? -3.594 -1.054 15.221 1.00 90.62 114 ARG A N 1
ATOM 884 C CA . ARG A 1 114 ? -4.985 -1.240 14.776 1.00 90.62 114 ARG A CA 1
ATOM 885 C C . ARG A 1 114 ? -5.764 -2.231 15.645 1.00 90.62 114 ARG A C 1
ATOM 887 O O . ARG A 1 114 ? -6.922 -2.523 15.349 1.00 90.62 114 ARG A O 1
ATOM 894 N N . GLY A 1 115 ? -5.143 -2.754 16.704 1.00 90.06 115 GLY A N 1
ATOM 895 C CA . GLY A 1 115 ? -5.725 -3.745 17.607 1.00 90.06 115 GLY A CA 1
ATOM 896 C C . GLY A 1 115 ? -5.721 -5.175 17.061 1.00 90.06 115 GLY A C 1
ATOM 897 O O . GLY A 1 115 ? -6.426 -6.032 17.593 1.00 90.06 115 GLY A O 1
ATOM 898 N N . VAL A 1 116 ? -4.952 -5.459 16.005 1.00 90.50 116 VAL A N 1
ATOM 899 C CA . VAL A 1 116 ? -4.857 -6.793 15.401 1.00 90.50 116 VAL A CA 1
ATOM 900 C C . VAL A 1 116 ? -3.573 -7.472 15.869 1.00 90.50 116 VAL A C 1
ATOM 902 O O . VAL A 1 116 ? -2.471 -7.127 15.450 1.00 90.50 116 VAL A O 1
ATOM 905 N N . ALA A 1 117 ? -3.714 -8.475 16.739 1.00 85.81 117 ALA A N 1
ATOM 906 C CA . ALA A 1 117 ? -2.584 -9.274 17.202 1.00 85.81 117 ALA A CA 1
ATOM 907 C C . ALA A 1 117 ? -2.055 -10.174 16.072 1.00 85.81 117 ALA A C 1
ATOM 909 O O . ALA A 1 117 ? -2.759 -11.078 15.610 1.00 85.81 117 ALA A O 1
ATOM 910 N N . PHE A 1 118 ? -0.805 -9.938 15.667 1.00 81.62 118 PHE A N 1
ATOM 911 C CA . PHE A 1 118 ? -0.182 -10.562 14.504 1.00 81.62 118 PHE A CA 1
ATOM 912 C C . PHE A 1 118 ? 1.226 -11.091 14.823 1.00 81.62 118 PHE A C 1
ATOM 914 O O . PHE A 1 118 ? 2.169 -10.318 14.983 1.00 81.62 118 PHE A O 1
ATOM 921 N N . ASN A 1 119 ? 1.394 -12.415 14.929 1.00 80.38 119 ASN A N 1
ATOM 922 C CA . ASN A 1 119 ? 2.688 -13.014 15.279 1.00 80.38 119 ASN A CA 1
ATOM 923 C C . ASN A 1 119 ? 3.241 -13.952 14.209 1.00 80.38 119 ASN A C 1
ATOM 925 O O . ASN A 1 119 ? 4.460 -14.041 14.061 1.00 80.38 119 ASN A O 1
ATOM 929 N N . THR A 1 120 ? 2.362 -14.641 13.491 1.00 81.50 120 THR A N 1
ATOM 930 C CA . THR A 1 120 ? 2.702 -15.724 12.567 1.00 81.50 120 THR A CA 1
ATOM 931 C C . THR A 1 120 ? 1.943 -15.597 11.250 1.00 81.50 120 THR A C 1
ATOM 933 O O . THR A 1 120 ? 0.980 -14.840 11.145 1.00 81.50 120 THR A O 1
ATOM 936 N N . ILE A 1 121 ? 2.333 -16.388 10.243 1.00 81.00 121 ILE A N 1
ATOM 937 C CA . ILE A 1 121 ? 1.616 -16.452 8.957 1.00 81.00 121 ILE A CA 1
ATOM 938 C C . ILE A 1 121 ? 0.149 -16.849 9.172 1.00 81.00 121 ILE A C 1
ATOM 940 O O . ILE A 1 121 ? -0.732 -16.297 8.523 1.00 81.00 121 ILE A O 1
ATOM 944 N N . ALA A 1 122 ? -0.131 -17.745 10.124 1.00 83.25 122 ALA A N 1
ATOM 945 C CA . ALA A 1 122 ? -1.493 -18.163 10.455 1.00 83.25 122 ALA A CA 1
ATOM 946 C C . ALA A 1 122 ? -2.361 -17.011 10.999 1.00 83.25 122 ALA A C 1
ATOM 948 O O . ALA A 1 122 ? -3.578 -17.020 10.840 1.00 83.25 122 ALA A O 1
ATOM 949 N N . ASP A 1 123 ? -1.751 -15.980 11.590 1.00 86.75 123 ASP 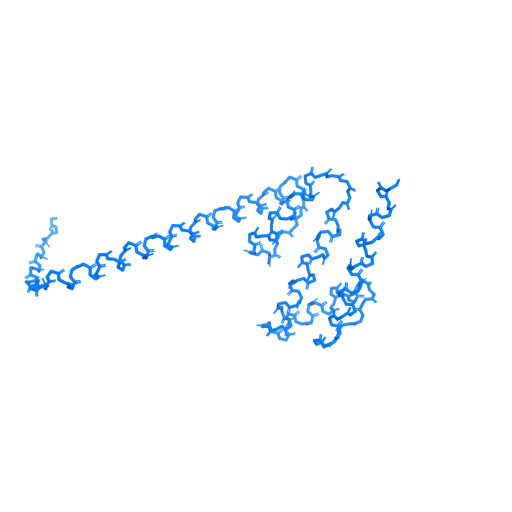A N 1
ATOM 950 C CA . ASP A 1 123 ? -2.476 -14.797 12.059 1.00 86.75 123 ASP A CA 1
ATOM 951 C C . ASP A 1 123 ? -2.882 -13.851 10.914 1.00 86.75 123 ASP A C 1
ATOM 953 O O . ASP A 1 123 ? -3.647 -12.913 11.148 1.00 86.75 123 ASP A O 1
ATOM 957 N N . MET A 1 124 ? -2.441 -14.096 9.671 1.00 89.75 124 MET A N 1
ATOM 958 C CA . MET A 1 124 ? -2.869 -13.311 8.505 1.00 89.75 124 MET A CA 1
ATOM 959 C C . MET A 1 124 ? -4.380 -13.349 8.291 1.00 89.75 124 MET A C 1
ATOM 961 O O . MET A 1 124 ? -4.939 -12.376 7.786 1.00 89.75 124 MET A O 1
ATOM 965 N N . ASP A 1 125 ? -5.064 -14.418 8.700 1.00 91.00 125 ASP A N 1
ATOM 966 C CA . ASP A 1 125 ? -6.523 -14.493 8.599 1.00 91.00 125 ASP A CA 1
ATOM 967 C C . ASP A 1 125 ? -7.208 -13.408 9.440 1.00 91.00 125 ASP A C 1
ATOM 969 O O . ASP A 1 125 ? -8.212 -12.838 9.013 1.00 91.00 125 ASP A O 1
ATOM 973 N N . LYS A 1 126 ? -6.619 -13.030 10.584 1.00 91.88 126 LYS A N 1
ATOM 974 C CA . LYS A 1 126 ? -7.119 -11.933 11.430 1.00 91.88 126 LYS A CA 1
ATOM 975 C C . LYS A 1 126 ? -6.961 -10.583 10.736 1.00 91.88 126 LYS A C 1
ATOM 977 O O . LYS A 1 126 ? -7.884 -9.771 10.760 1.00 91.88 126 LYS A O 1
ATOM 982 N N . VAL A 1 127 ? -5.824 -10.362 10.074 1.00 91.62 127 VAL A N 1
ATOM 983 C CA . VAL A 1 127 ? -5.565 -9.155 9.270 1.00 91.62 127 VAL A CA 1
ATOM 984 C C . VAL A 1 127 ? -6.553 -9.071 8.102 1.00 91.62 127 VAL A C 1
ATOM 986 O O . VAL A 1 127 ? -7.215 -8.049 7.914 1.00 91.62 127 VAL A O 1
ATOM 989 N N . LYS A 1 128 ? -6.735 -10.169 7.359 1.00 91.81 128 LYS A N 1
ATOM 990 C CA . LYS A 1 128 ? -7.696 -10.252 6.248 1.00 91.81 128 LYS A CA 1
ATOM 991 C C . LYS A 1 128 ? -9.126 -9.992 6.720 1.00 91.81 128 LYS A C 1
ATOM 993 O O . LYS A 1 128 ? -9.866 -9.258 6.065 1.00 91.81 128 LYS A O 1
ATOM 998 N N . GLN A 1 129 ? -9.512 -10.546 7.869 1.00 93.56 129 GLN A N 1
ATOM 999 C CA . GLN A 1 129 ? -10.829 -10.322 8.460 1.00 93.56 129 GLN A CA 1
ATOM 1000 C C . GLN A 1 129 ? -11.024 -8.865 8.898 1.00 93.56 129 GLN A C 1
ATOM 1002 O O . GLN A 1 129 ? -12.084 -8.295 8.644 1.00 93.56 129 GLN A O 1
ATOM 1007 N N . TYR A 1 130 ? -10.011 -8.240 9.500 1.00 93.56 130 TYR A N 1
ATOM 1008 C CA . TYR A 1 130 ? -10.045 -6.823 9.865 1.00 93.56 130 TYR A CA 1
ATOM 1009 C C . TYR A 1 130 ? -10.298 -5.930 8.643 1.00 93.56 130 TYR A C 1
ATOM 1011 O O . TYR A 1 130 ? -11.238 -5.134 8.639 1.00 93.56 130 TYR A O 1
ATOM 1019 N N . VAL A 1 131 ? -9.520 -6.117 7.574 1.00 92.06 131 VAL A N 1
ATOM 1020 C CA . VAL A 1 131 ? -9.665 -5.331 6.340 1.00 92.06 131 VAL A CA 1
ATOM 1021 C C . VAL A 1 131 ? -11.009 -5.590 5.662 1.00 92.06 131 VAL A C 1
ATOM 1023 O O . VAL A 1 131 ? -11.653 -4.651 5.193 1.00 92.06 131 VAL A O 1
ATOM 1026 N N . LYS A 1 132 ? -11.486 -6.841 5.655 1.00 91.94 132 LYS A N 1
ATOM 1027 C CA . LYS A 1 132 ? -12.823 -7.170 5.148 1.00 91.94 132 LYS A CA 1
ATOM 1028 C C . LYS A 1 132 ? -13.911 -6.421 5.920 1.00 91.94 132 LYS A C 1
ATOM 1030 O O . LYS A 1 132 ? -14.761 -5.792 5.303 1.00 91.94 132 LYS A O 1
ATOM 1035 N N . ASN A 1 133 ? -13.843 -6.416 7.250 1.00 92.69 133 ASN A N 1
ATOM 1036 C CA . ASN A 1 133 ? -14.808 -5.704 8.085 1.00 92.69 133 ASN A CA 1
ATOM 1037 C C . ASN A 1 133 ? -14.783 -4.187 7.838 1.00 92.69 133 ASN A C 1
ATOM 1039 O O . ASN A 1 133 ? -15.831 -3.546 7.886 1.00 92.69 133 ASN A O 1
ATOM 1043 N N . LEU A 1 134 ? -13.607 -3.600 7.583 1.00 91.19 134 LEU A N 1
ATOM 1044 C CA . LEU A 1 134 ? -13.501 -2.189 7.197 1.00 91.19 134 LEU A CA 1
ATOM 1045 C C . LEU A 1 134 ? -14.210 -1.915 5.872 1.00 91.19 134 LEU A C 1
ATOM 1047 O O . LEU A 1 134 ? -14.976 -0.957 5.777 1.00 91.19 134 LEU A O 1
ATOM 1051 N N . LYS A 1 135 ? -13.993 -2.777 4.877 1.00 88.00 135 LYS A N 1
ATOM 1052 C CA . LYS A 1 135 ? -14.644 -2.667 3.573 1.00 88.00 135 LYS A CA 1
ATOM 1053 C C . LYS A 1 135 ? -16.160 -2.829 3.672 1.00 88.00 135 LYS A C 1
ATOM 1055 O O . LYS A 1 135 ? -16.888 -1.987 3.163 1.00 88.00 135 LYS A O 1
ATOM 1060 N N . ASP A 1 136 ? -16.638 -3.839 4.393 1.00 89.31 136 ASP A N 1
ATOM 1061 C CA . ASP A 1 136 ? -18.074 -4.083 4.564 1.00 89.31 136 ASP A CA 1
ATOM 1062 C C . ASP A 1 136 ? -18.764 -2.892 5.260 1.00 89.31 136 ASP A C 1
ATOM 1064 O O . ASP A 1 136 ? -19.854 -2.477 4.864 1.00 89.31 136 ASP A O 1
ATOM 1068 N N . LYS A 1 137 ? -18.111 -2.279 6.262 1.00 88.38 137 LYS A N 1
ATOM 1069 C CA . LYS A 1 137 ? -18.595 -1.044 6.905 1.00 88.38 137 LYS A CA 1
ATOM 1070 C C . LYS A 1 137 ? -18.627 0.134 5.939 1.00 88.38 137 LYS A C 1
ATOM 1072 O O . LYS A 1 137 ? -19.583 0.904 5.946 1.00 88.38 137 LYS A O 1
ATOM 1077 N N . GLN A 1 138 ? -17.589 0.287 5.127 1.00 86.44 138 GLN A N 1
ATOM 1078 C CA . GLN A 1 138 ? -17.517 1.341 4.126 1.00 86.44 138 GLN A CA 1
ATOM 1079 C C . GLN A 1 138 ? -18.636 1.205 3.087 1.00 86.44 138 GLN A C 1
ATOM 1081 O O . GLN A 1 138 ? -19.299 2.189 2.775 1.00 86.44 138 GLN A O 1
ATOM 1086 N N . ASP A 1 139 ? -18.884 -0.008 2.599 1.00 84.00 139 ASP A N 1
ATOM 1087 C CA . ASP A 1 139 ? -19.946 -0.295 1.636 1.00 84.00 139 ASP A CA 1
ATOM 1088 C C . ASP A 1 139 ? -21.341 -0.087 2.249 1.00 84.00 139 ASP A C 1
ATOM 1090 O O . ASP A 1 139 ? -22.261 0.358 1.563 1.00 84.00 139 ASP A O 1
ATOM 1094 N N . ALA A 1 140 ? -21.503 -0.351 3.551 1.00 82.62 140 ALA A N 1
ATOM 1095 C CA . ALA A 1 140 ? -22.736 -0.064 4.280 1.00 82.62 140 ALA A CA 1
ATOM 1096 C C . ALA A 1 140 ? -23.004 1.442 4.450 1.00 82.62 140 ALA A C 1
ATOM 1098 O O . ALA A 1 140 ? -24.159 1.843 4.422 1.00 82.62 140 ALA A O 1
ATOM 1099 N N . MET A 1 141 ? -21.965 2.276 4.588 1.00 75.31 141 MET A N 1
ATOM 1100 C CA . MET A 1 141 ? -22.106 3.739 4.696 1.00 75.31 141 MET A CA 1
ATOM 1101 C C . MET A 1 141 ? -22.422 4.428 3.359 1.00 75.31 141 MET A C 1
ATOM 1103 O O . MET A 1 141 ? -22.803 5.595 3.353 1.00 75.31 141 MET A O 1
ATOM 1107 N N . LYS A 1 142 ? -22.245 3.731 2.231 1.00 68.81 142 LYS A N 1
ATOM 1108 C CA . LYS A 1 142 ? -22.557 4.239 0.884 1.00 68.81 142 LYS A CA 1
ATOM 1109 C C . LYS A 1 142 ? -23.986 3.922 0.422 1.00 68.81 142 LYS A C 1
ATOM 1111 O O . LYS A 1 142 ? -24.358 4.349 -0.670 1.00 68.81 142 LYS A O 1
ATOM 1116 N N . LYS A 1 143 ? -24.745 3.142 1.197 1.00 55.06 143 LYS A N 1
ATOM 1117 C CA . LYS A 1 143 ? -26.151 2.794 0.939 1.00 55.06 143 LYS A CA 1
ATOM 1118 C C . LYS A 1 143 ? -27.085 3.728 1.689 1.00 55.06 143 LYS A C 1
ATOM 1120 O O . LYS A 1 143 ? -28.146 4.032 1.106 1.00 55.06 143 LYS A O 1
#

Sequence (143 aa):
MLMMLSASADINLKPEDTQGIISCIVAILGISYVVIDGKRQIAEIKEELETKYGFDTKGIDRIGSLKFLKKEFEKGDGSEKVAVEMVNCARTEQAMAFGTTLDIVTWREYWGERGVAFNTIADMDKVKQYVKNLKDKQDAMKK

Organism: NCBI:txid41880

Secondary structure (DSSP, 8-state):
--------------HHHHHHHHHHHHHHHHHHHHHHHHHHHHHHHHHHHHHHH----TT---HHHHHHHHHHHHH-SSHHHHHHHHHHHHHHHHHHHH--HHHHHHHHHHHHTTT----SGGGHHHHHHHHHHHHHHHHHHT-

Radius of gyration: 23.88 Å; Cα contacts (8 Å, |Δi|>4): 79; chains: 1; bounding box: 70×35×58 Å

Solvent-accessible surface area (backbone atoms only — not comparable to full-atom values): 8381 Å² total; per-residue (Å²): 137,82,83,82,80,80,78,78,72,83,72,87,66,52,72,72,58,48,52,51,53,51,53,51,51,53,50,50,52,52,53,49,48,54,53,50,52,50,52,50,55,41,52,53,52,44,50,48,37,37,73,76,68,69,41,86,53,82,91,67,84,52,55,69,57,53,53,51,43,51,56,32,53,71,64,70,76,71,48,36,63,53,46,51,49,51,50,50,48,56,50,45,56,49,31,68,75,75,48,51,77,65,51,49,51,55,48,26,50,60,36,40,79,73,73,41,83,49,88,52,74,82,33,47,59,57,54,53,50,52,47,48,53,51,47,54,51,54,58,59,74,75,108

pLDDT: mean 79.5, std 13.89, range [34.53, 93.56]

Foldseek 3Di:
DDDDPPPPPPPPQDPVNVVVVVVVVVVVVVVVVVVVVLQVLQVVLQCCCCPVVVDHCPPPSDSVLSVQLSVQSVVVLPCNVLSVLVSLLVVQLVCQVPNDPVSQVVNCVVVVVVVQHGDHNVSSVSSVVVSVVVVVVSVVVVD